Protein AF-A0A932K845-F1 (afdb_monomer)

Nearest PDB structures (foldseek):
  6s3l-assembly1_K  TM=4.499E-01  e=7.047E+00  Vibrio mimicus CAIM 602

pLDDT: mean 85.6, std 12.51, range [45.97, 95.94]

Foldseek 3Di:
DVLVVVLVVVCVVVLVVLLVVQLVVQCPDPVVVVCVVVVHDPVCCVPVPSVVSSVVVSVVVVVVSVVVVVVVQQVCVVVVNHDPPPDDDPND

Structure (mmCIF, N/CA/C/O backbone):
data_AF-A0A932K845-F1
#
_entry.id   AF-A0A932K845-F1
#
loop_
_atom_site.group_PDB
_atom_site.id
_atom_site.type_symbol
_atom_site.label_atom_id
_atom_site.label_alt_id
_atom_site.label_comp_id
_atom_site.label_asym_id
_atom_site.label_entity_id
_atom_site.label_seq_id
_atom_site.pdbx_PDB_ins_code
_atom_site.Cartn_x
_atom_site.Cartn_y
_atom_site.Cartn_z
_atom_site.occupancy
_atom_site.B_iso_or_equiv
_atom_site.auth_seq_id
_atom_site.auth_comp_id
_atom_site.auth_asym_id
_atom_site.auth_atom_id
_atom_site.pdbx_PDB_model_num
ATOM 1 N N . MET A 1 1 ? 3.537 -1.014 -24.462 1.00 60.38 1 MET A N 1
ATOM 2 C CA . MET A 1 1 ? 2.552 -1.351 -23.403 1.00 60.38 1 MET A CA 1
ATOM 3 C C . MET A 1 1 ? 2.839 -2.683 -22.703 1.00 60.38 1 MET A C 1
ATOM 5 O O . MET A 1 1 ? 2.829 -2.704 -21.482 1.00 60.38 1 MET A O 1
ATOM 9 N N . GLY A 1 2 ? 3.176 -3.766 -23.423 1.00 76.38 2 GLY A N 1
ATOM 10 C CA . GLY A 1 2 ? 3.543 -5.049 -22.792 1.00 76.38 2 GLY A CA 1
ATOM 11 C C . GLY A 1 2 ? 4.715 -4.963 -21.802 1.00 76.38 2 GLY A C 1
ATOM 12 O O . GLY A 1 2 ? 4.627 -5.532 -20.723 1.00 76.38 2 GLY A O 1
ATOM 13 N N . LEU A 1 3 ? 5.758 -4.182 -22.119 1.00 73.88 3 LEU A N 1
ATOM 14 C CA . LEU A 1 3 ? 6.904 -3.967 -21.223 1.00 73.88 3 LEU A CA 1
ATOM 15 C C . LEU A 1 3 ? 6.511 -3.244 -19.922 1.00 73.88 3 LEU A C 1
ATOM 17 O O . LEU A 1 3 ? 6.897 -3.677 -18.846 1.00 73.88 3 LEU A O 1
ATOM 21 N N . ILE A 1 4 ? 5.678 -2.203 -20.014 1.00 75.38 4 ILE A N 1
ATOM 22 C CA . ILE A 1 4 ? 5.164 -1.456 -18.852 1.00 75.38 4 ILE A CA 1
ATOM 23 C C . ILE A 1 4 ? 4.326 -2.375 -17.951 1.00 75.38 4 ILE A C 1
ATOM 25 O O . ILE A 1 4 ? 4.496 -2.388 -16.737 1.00 75.38 4 ILE A O 1
ATOM 29 N N . ILE A 1 5 ? 3.452 -3.194 -18.547 1.00 79.69 5 ILE A N 1
ATOM 30 C CA . ILE A 1 5 ? 2.643 -4.167 -17.802 1.00 79.69 5 ILE A CA 1
ATOM 31 C C . ILE A 1 5 ? 3.538 -5.229 -17.147 1.00 79.69 5 ILE A C 1
ATOM 33 O O . ILE A 1 5 ? 3.318 -5.576 -15.990 1.00 79.69 5 ILE A O 1
ATOM 37 N N . ALA A 1 6 ? 4.562 -5.724 -17.847 1.00 81.00 6 ALA A N 1
ATOM 38 C CA . ALA A 1 6 ? 5.493 -6.715 -17.311 1.00 81.00 6 ALA A CA 1
ATOM 39 C C . ALA A 1 6 ? 6.291 -6.177 -16.111 1.00 81.00 6 ALA A C 1
ATOM 41 O O . ALA A 1 6 ? 6.391 -6.864 -15.094 1.00 81.00 6 ALA A O 1
ATOM 42 N N . LEU A 1 7 ? 6.802 -4.944 -16.201 1.00 80.00 7 LEU A N 1
ATOM 43 C CA . LEU A 1 7 ? 7.502 -4.271 -15.102 1.00 80.00 7 LEU A CA 1
ATOM 44 C C . LEU A 1 7 ? 6.564 -4.027 -13.908 1.00 80.00 7 LEU A C 1
ATOM 46 O O . LEU A 1 7 ? 6.895 -4.390 -12.780 1.00 80.00 7 LEU A O 1
ATOM 50 N N . GLY A 1 8 ? 5.337 -3.559 -14.159 1.00 80.44 8 GLY A N 1
ATOM 51 C CA . GLY A 1 8 ? 4.329 -3.380 -13.111 1.00 80.44 8 GLY A CA 1
ATOM 52 C C . GLY A 1 8 ? 3.953 -4.686 -12.397 1.00 80.44 8 GLY A C 1
ATOM 53 O O . GLY A 1 8 ? 3.870 -4.731 -11.167 1.00 80.44 8 GLY A O 1
ATOM 54 N N . ILE A 1 9 ? 3.783 -5.786 -13.141 1.00 85.88 9 ILE A N 1
ATOM 55 C CA . ILE A 1 9 ? 3.522 -7.111 -12.556 1.00 85.88 9 ILE A CA 1
ATOM 56 C C . ILE A 1 9 ? 4.714 -7.569 -11.711 1.00 85.88 9 ILE A C 1
ATOM 58 O O . ILE A 1 9 ? 4.510 -8.058 -10.598 1.00 85.88 9 ILE A O 1
ATOM 62 N N . ALA A 1 10 ? 5.946 -7.359 -12.179 1.00 86.69 10 ALA A N 1
ATOM 63 C CA . ALA A 1 10 ? 7.152 -7.737 -11.444 1.00 86.69 10 ALA A CA 1
ATOM 64 C C . ALA A 1 10 ? 7.245 -7.064 -10.061 1.00 86.69 10 ALA A C 1
ATOM 66 O O . ALA A 1 10 ? 7.768 -7.663 -9.121 1.00 86.69 10 ALA A O 1
ATOM 67 N N . GLN A 1 11 ? 6.671 -5.868 -9.904 1.00 85.75 11 GLN A N 1
ATOM 68 C CA . GLN A 1 11 ? 6.667 -5.120 -8.642 1.00 85.75 11 GLN A CA 1
ATOM 69 C C . GLN A 1 11 ? 5.506 -5.470 -7.704 1.00 85.75 11 GLN A C 1
ATOM 71 O O . GLN A 1 11 ? 5.504 -5.072 -6.534 1.00 85.75 11 GLN A O 1
ATOM 76 N N . THR A 1 12 ? 4.540 -6.267 -8.168 1.00 87.94 12 THR A N 1
ATOM 77 C CA . THR A 1 12 ? 3.365 -6.674 -7.380 1.00 87.94 12 THR A CA 1
ATOM 78 C C . THR A 1 12 ? 3.736 -7.324 -6.038 1.00 87.94 12 THR A C 1
ATOM 80 O O . THR A 1 12 ? 3.170 -6.914 -5.023 1.00 87.94 12 THR A O 1
ATOM 83 N N . PRO A 1 13 ? 4.700 -8.266 -5.949 1.00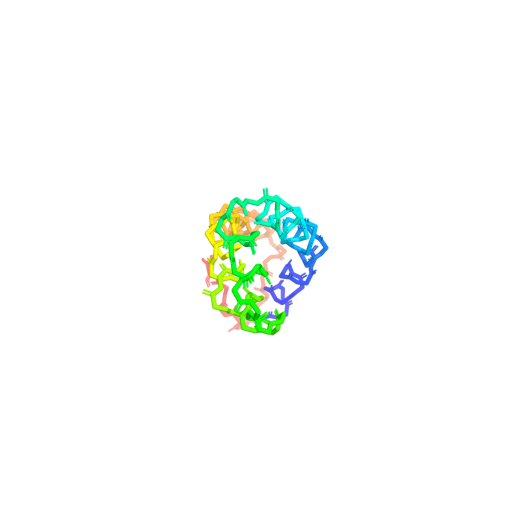 90.88 13 PRO A N 1
ATOM 84 C CA . PRO A 1 13 ? 5.065 -8.888 -4.673 1.00 90.88 13 PRO A CA 1
ATOM 85 C C . PRO A 1 13 ? 5.655 -7.890 -3.669 1.00 90.88 13 PRO A C 1
ATOM 87 O O . PRO A 1 13 ? 5.349 -7.946 -2.476 1.00 90.88 13 PRO A O 1
ATOM 90 N N . THR A 1 14 ? 6.476 -6.952 -4.148 1.00 90.06 14 THR A N 1
ATOM 91 C CA . THR A 1 14 ? 7.098 -5.909 -3.321 1.00 90.06 14 THR A CA 1
ATOM 92 C C . THR A 1 14 ? 6.041 -4.965 -2.759 1.00 90.06 14 THR A C 1
ATOM 94 O O . THR A 1 14 ? 6.008 -4.730 -1.549 1.00 90.06 14 THR A O 1
ATOM 97 N N . ASN A 1 15 ? 5.129 -4.496 -3.612 1.00 89.56 15 ASN A N 1
ATOM 98 C CA . ASN A 1 15 ? 4.031 -3.619 -3.211 1.00 89.56 15 ASN A CA 1
ATOM 99 C C . ASN A 1 15 ? 3.054 -4.334 -2.267 1.00 89.56 15 ASN A C 1
ATOM 101 O O . ASN A 1 15 ? 2.642 -3.759 -1.263 1.00 89.56 15 ASN A O 1
ATOM 105 N N . ALA A 1 16 ? 2.741 -5.610 -2.510 1.00 90.75 16 ALA A N 1
ATOM 106 C CA . ALA A 1 16 ? 1.901 -6.408 -1.616 1.00 90.75 16 ALA A CA 1
ATOM 107 C C . ALA A 1 16 ? 2.532 -6.570 -0.225 1.00 90.75 16 ALA A C 1
ATOM 109 O O . ALA A 1 16 ? 1.846 -6.448 0.793 1.00 90.75 16 ALA A O 1
ATOM 110 N N . ARG A 1 17 ? 3.850 -6.802 -0.160 1.00 94.06 17 ARG A N 1
ATOM 111 C CA . ARG A 1 17 ? 4.588 -6.870 1.108 1.00 94.06 17 ARG A CA 1
ATOM 112 C C . ARG A 1 17 ? 4.569 -5.531 1.844 1.00 94.06 17 ARG A C 1
ATOM 114 O O . ARG A 1 17 ? 4.364 -5.531 3.055 1.00 94.06 17 ARG A O 1
ATOM 121 N N . LEU A 1 18 ? 4.750 -4.421 1.125 1.00 93.50 18 LEU A N 1
ATOM 122 C CA . 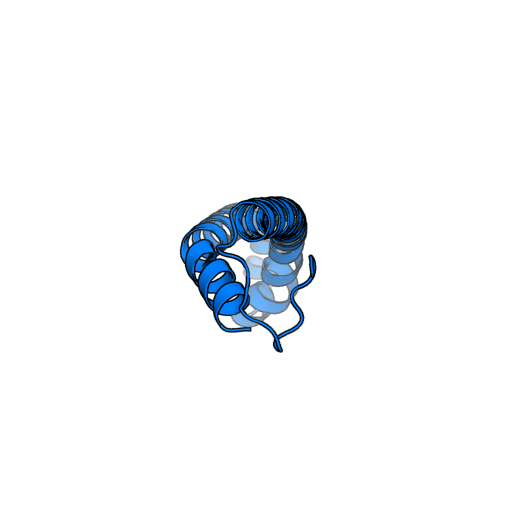LEU A 1 18 ? 4.674 -3.072 1.687 1.00 93.50 18 LEU A CA 1
ATOM 123 C C . LEU A 1 18 ? 3.297 -2.821 2.309 1.00 93.50 18 LEU A C 1
ATOM 125 O O . LEU A 1 18 ? 3.216 -2.509 3.492 1.00 93.50 18 LEU A O 1
ATOM 129 N N . VAL A 1 19 ? 2.226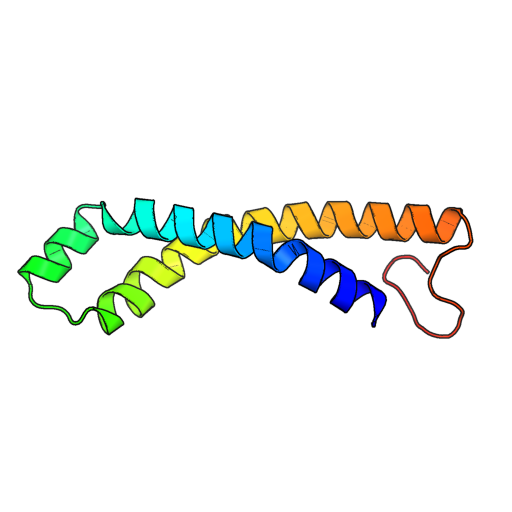 -3.045 1.543 1.00 93.50 19 VAL A N 1
ATOM 130 C CA . VAL A 1 19 ? 0.843 -2.872 2.013 1.00 93.50 19 VAL A CA 1
ATOM 131 C C . VAL A 1 19 ? 0.571 -3.734 3.232 1.00 93.50 19 VAL A C 1
ATOM 133 O O . VAL A 1 19 ? 0.026 -3.244 4.213 1.00 93.50 19 VAL A O 1
ATOM 136 N N . ARG A 1 20 ? 0.980 -5.006 3.213 1.00 94.06 20 ARG A N 1
ATOM 137 C CA . ARG A 1 20 ? 0.806 -5.896 4.364 1.00 94.06 20 ARG A CA 1
ATOM 138 C C . ARG A 1 20 ? 1.502 -5.348 5.612 1.00 94.06 20 ARG A C 1
ATOM 140 O O . ARG A 1 20 ? 0.911 -5.388 6.685 1.00 94.06 20 ARG A O 1
ATOM 147 N N . GLY A 1 21 ? 2.727 -4.841 5.476 1.00 94.81 21 GLY A N 1
ATOM 148 C CA . GLY A 1 21 ? 3.458 -4.207 6.575 1.00 94.81 21 GLY A CA 1
ATOM 149 C C . GLY A 1 21 ? 2.752 -2.955 7.094 1.00 94.81 21 GLY A C 1
ATOM 150 O O . GLY A 1 21 ? 2.556 -2.824 8.299 1.00 94.81 21 GLY A O 1
ATOM 151 N N . SER A 1 22 ? 2.300 -2.080 6.192 1.00 94.25 22 SER A N 1
ATOM 152 C CA . SER A 1 22 ? 1.538 -0.879 6.546 1.00 94.25 22 SER A CA 1
ATOM 153 C C . SER A 1 22 ? 0.237 -1.222 7.262 1.00 94.25 22 SER A C 1
ATOM 155 O O . SER A 1 22 ? -0.047 -0.631 8.291 1.00 94.25 22 SER A O 1
ATOM 157 N N . VAL A 1 23 ? -0.510 -2.222 6.789 1.00 94.88 23 VAL A N 1
ATOM 158 C CA . VAL A 1 23 ? -1.745 -2.682 7.439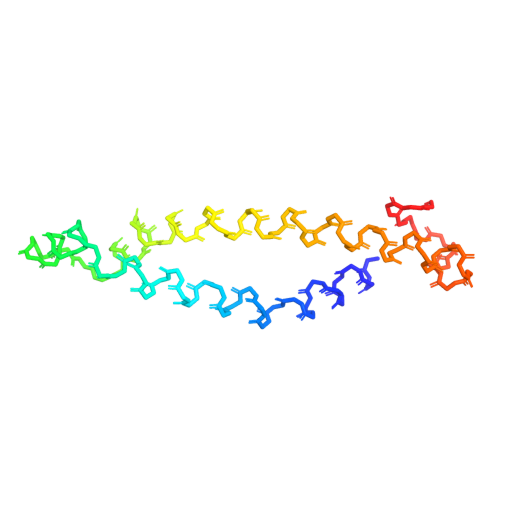 1.00 94.88 23 VAL A CA 1
ATOM 159 C C . VAL A 1 23 ? -1.467 -3.201 8.846 1.00 94.88 23 VAL A C 1
ATOM 161 O O . VAL A 1 23 ? -2.216 -2.871 9.758 1.00 94.88 23 VAL A O 1
ATOM 164 N N . LEU A 1 24 ? -0.418 -4.007 9.044 1.00 94.88 24 LEU A N 1
ATOM 165 C CA . LEU A 1 24 ? -0.064 -4.507 10.378 1.00 94.88 24 LEU A CA 1
ATOM 166 C C . LEU A 1 24 ? 0.268 -3.357 11.335 1.00 94.88 24 LEU A C 1
ATOM 168 O O . LEU A 1 24 ? -0.275 -3.327 12.432 1.00 94.88 24 LEU A O 1
ATOM 172 N N . ALA A 1 25 ? 1.068 -2.387 10.889 1.00 94.56 25 ALA A N 1
ATOM 173 C CA . ALA A 1 25 ? 1.407 -1.212 11.689 1.00 94.56 25 ALA A CA 1
ATOM 174 C C . ALA A 1 25 ? 0.186 -0.325 11.982 1.00 94.56 25 ALA A C 1
ATOM 176 O O . ALA A 1 25 ? 0.048 0.214 13.074 1.00 94.56 25 ALA A O 1
ATOM 177 N N . GLU A 1 26 ? -0.713 -0.166 11.011 1.00 94.94 26 GLU A N 1
ATOM 178 C CA . GLU A 1 26 ? -1.896 0.679 11.153 1.00 94.94 26 GLU A CA 1
ATOM 179 C C . GLU A 1 26 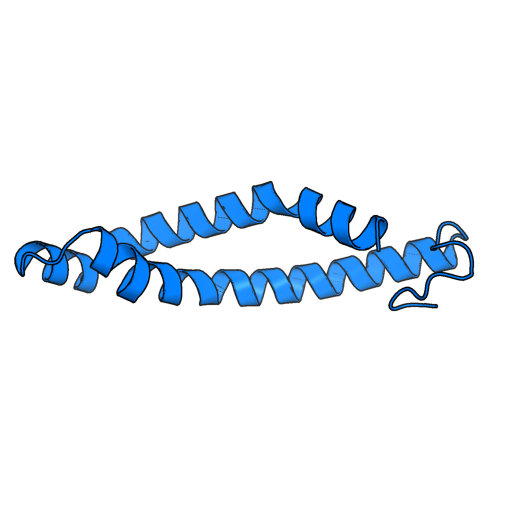? -2.929 0.068 12.104 1.00 94.94 26 GLU A C 1
ATOM 181 O O . GLU A 1 26 ? -3.583 0.786 12.855 1.00 94.94 26 GLU A O 1
ATOM 186 N N . ARG A 1 27 ? -3.047 -1.266 12.106 1.00 93.06 27 ARG A N 1
ATOM 187 C CA . ARG A 1 27 ? -3.964 -2.016 12.976 1.00 93.06 27 ARG A CA 1
ATOM 188 C C . ARG A 1 27 ? -3.633 -1.927 14.463 1.00 93.06 27 ARG A C 1
ATOM 190 O O . ARG A 1 27 ? -4.525 -2.181 15.263 1.00 93.06 27 ARG A O 1
ATOM 197 N N . GLU A 1 28 ? -2.391 -1.611 14.815 1.00 94.50 28 GLU A N 1
ATOM 198 C CA . GLU A 1 28 ? -1.925 -1.488 16.203 1.00 94.50 28 GLU A CA 1
ATOM 199 C C . GLU A 1 28 ? -2.073 -0.062 16.762 1.00 94.50 28 GLU A C 1
ATOM 201 O O . GLU A 1 28 ? -1.642 0.206 17.878 1.00 94.50 28 GLU A O 1
ATOM 206 N N . LYS A 1 29 ? -2.666 0.872 16.005 1.00 95.25 29 LYS A N 1
ATOM 207 C CA . LYS A 1 29 ? -2.837 2.263 16.444 1.00 95.25 29 LYS A CA 1
ATOM 208 C C . LYS A 1 29 ? -4.108 2.470 17.268 1.00 95.25 29 LYS A C 1
ATOM 210 O O . LYS A 1 29 ? -5.167 1.938 16.937 1.00 95.25 29 LYS A O 1
ATOM 215 N N . ASP A 1 30 ? -4.026 3.379 18.239 1.00 95.31 30 ASP A N 1
ATOM 216 C CA . ASP A 1 30 ? -5.095 3.712 19.196 1.00 95.31 30 ASP A CA 1
ATOM 217 C C . ASP A 1 30 ? -6.443 4.047 18.545 1.00 95.31 30 ASP A C 1
ATOM 219 O O . ASP A 1 30 ? -7.498 3.722 19.083 1.00 95.31 30 ASP A O 1
ATOM 223 N N . TYR A 1 31 ? -6.444 4.689 17.372 1.00 93.75 31 TYR A N 1
ATOM 224 C CA . TYR A 1 31 ? -7.696 5.041 16.703 1.00 93.75 31 TYR A CA 1
ATOM 225 C C . TYR A 1 31 ? -8.439 3.801 16.171 1.00 93.75 31 TYR A C 1
ATOM 227 O O . TYR A 1 31 ? -9.668 3.801 16.132 1.00 93.75 31 TYR A O 1
ATOM 235 N N . VAL A 1 32 ? -7.714 2.742 15.781 1.00 95.25 32 VAL A N 1
ATOM 236 C CA . VAL A 1 32 ? -8.313 1.468 15.356 1.00 95.25 32 VAL A CA 1
ATOM 237 C C . VAL A 1 32 ? -8.895 0.760 16.571 1.00 95.25 32 VAL A C 1
ATOM 239 O O . VAL A 1 32 ? -10.014 0.252 16.511 1.00 95.25 32 VAL A O 1
ATOM 242 N N . GLU A 1 33 ? -8.167 0.761 17.687 1.00 94.12 33 GLU A N 1
ATOM 243 C CA . GLU A 1 33 ? -8.640 0.190 18.947 1.00 94.12 33 GLU A CA 1
ATOM 244 C C . GLU A 1 33 ? -9.898 0.912 19.456 1.00 94.12 33 GLU A C 1
ATOM 246 O O . GLU A 1 33 ? -10.897 0.266 19.774 1.00 94.12 33 GLU A O 1
ATOM 251 N N . ALA A 1 34 ? -9.916 2.246 19.421 1.00 94.12 34 ALA A N 1
ATOM 252 C CA . ALA A 1 34 ? -11.084 3.049 19.778 1.00 94.12 34 ALA A CA 1
ATOM 253 C C . ALA A 1 34 ? -12.311 2.728 18.904 1.00 94.12 34 ALA A C 1
ATOM 255 O O . ALA A 1 34 ? -13.430 2.598 19.410 1.00 94.12 34 ALA A O 1
ATOM 256 N N . SER A 1 35 ? -12.111 2.541 17.598 1.00 93.62 35 SER A N 1
ATOM 257 C CA . SER A 1 35 ? -13.165 2.125 16.666 1.00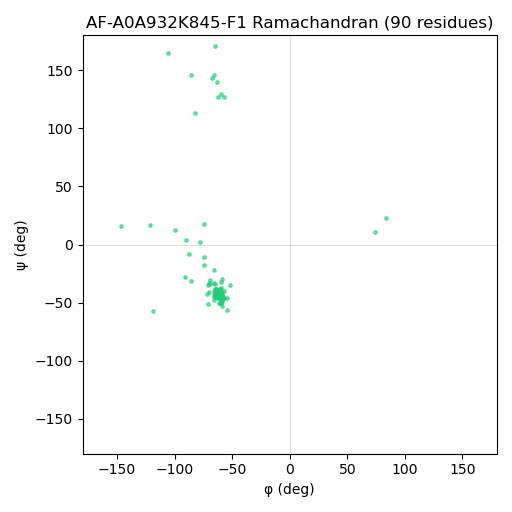 93.62 35 SER A CA 1
ATOM 258 C C . SER A 1 35 ? -13.716 0.732 16.961 1.00 93.62 35 SER A C 1
ATOM 260 O O . SER A 1 35 ? -14.929 0.518 16.885 1.00 93.62 35 SER A O 1
ATOM 262 N N . LEU A 1 36 ? -12.852 -0.208 17.353 1.00 93.88 36 LEU A N 1
ATOM 263 C CA . LEU A 1 36 ? -13.268 -1.548 17.770 1.00 93.88 36 LEU A CA 1
ATOM 264 C C . LEU A 1 36 ? -14.106 -1.503 19.055 1.00 93.88 36 LEU A C 1
ATOM 266 O O . LEU A 1 36 ? -15.143 -2.161 19.119 1.00 93.88 36 LEU A O 1
ATOM 270 N N . VAL A 1 37 ? -13.713 -0.692 20.043 1.00 95.38 37 VAL A N 1
ATOM 271 C CA . VAL A 1 37 ? -14.472 -0.499 21.297 1.00 95.38 37 VAL A CA 1
ATOM 272 C C . VAL A 1 37 ? -15.833 0.153 21.039 1.00 95.38 37 VAL A C 1
ATOM 274 O O . VAL A 1 37 ? -16.819 -0.186 21.690 1.00 95.38 37 VAL A O 1
ATOM 277 N N . THR A 1 38 ? -15.910 1.046 20.052 1.00 94.44 38 THR A N 1
ATOM 278 C CA . THR A 1 38 ? -17.157 1.715 19.642 1.00 94.44 38 THR A CA 1
ATOM 279 C C . THR A 1 38 ? -18.098 0.780 18.860 1.00 94.44 38 THR A C 1
ATOM 281 O O . THR A 1 38 ? -19.269 1.100 18.659 1.00 94.44 38 THR A O 1
ATOM 284 N N . GLY A 1 39 ? -17.624 -0.403 18.453 1.00 94.06 39 GLY A N 1
ATOM 285 C CA . GLY A 1 39 ? -18.420 -1.400 17.735 1.00 94.06 39 GLY A CA 1
ATOM 286 C C . GLY A 1 39 ? -18.496 -1.166 16.225 1.00 94.06 39 GLY A C 1
ATOM 287 O O . GLY A 1 39 ? -19.435 -1.631 15.575 1.00 94.06 39 GLY A O 1
ATOM 288 N N . GLU A 1 40 ? -17.533 -0.450 15.640 1.00 95.81 40 GLU A N 1
ATOM 289 C CA . GLU A 1 40 ? -17.483 -0.264 14.191 1.00 95.81 40 GLU A CA 1
ATOM 290 C C . GLU A 1 40 ? -17.174 -1.582 13.461 1.00 95.81 40 GLU A C 1
ATOM 292 O O . GLU A 1 40 ? -16.387 -2.418 13.908 1.00 95.81 40 GLU A O 1
ATOM 297 N N . SER A 1 41 ? -17.791 -1.778 12.292 1.00 95.75 41 SER A N 1
ATOM 298 C CA . SER A 1 41 ? -17.550 -2.985 11.494 1.00 95.75 41 SER A CA 1
ATOM 299 C C . SER A 1 41 ? -16.107 -3.045 10.977 1.00 95.75 41 SER A C 1
ATOM 301 O O . SER A 1 41 ? -15.530 -2.030 10.581 1.00 95.75 41 SER A O 1
ATOM 303 N N . GLN A 1 42 ? -15.539 -4.251 10.870 1.00 93.50 42 GLN A N 1
ATOM 304 C CA . GLN A 1 42 ? -14.178 -4.418 10.341 1.00 93.50 42 GLN A CA 1
ATOM 305 C C . GLN A 1 42 ? -14.023 -3.895 8.907 1.00 93.50 42 GLN A C 1
ATOM 307 O O . GLN A 1 42 ? -12.966 -3.379 8.555 1.00 93.50 42 GLN A O 1
ATOM 312 N N . LEU A 1 43 ? -15.076 -3.988 8.086 1.00 95.81 43 LEU A N 1
ATOM 313 C CA . LEU A 1 43 ? -15.079 -3.427 6.733 1.00 95.81 43 LEU A CA 1
ATOM 314 C C . LEU A 1 43 ? -14.982 -1.899 6.765 1.00 95.81 43 LEU A C 1
ATOM 316 O O . LEU A 1 43 ? -14.224 -1.319 5.991 1.00 95.81 43 LEU A O 1
ATOM 320 N N . TYR A 1 44 ? -15.704 -1.249 7.678 1.00 95.50 44 TYR A N 1
ATOM 321 C CA . TYR A 1 44 ? -15.613 0.196 7.850 1.00 95.50 44 TYR A CA 1
ATOM 322 C C . TYR A 1 44 ? -14.194 0.620 8.247 1.00 95.50 44 TYR A C 1
ATOM 324 O O . TYR A 1 44 ? -13.604 1.457 7.570 1.00 95.50 44 TYR A O 1
ATOM 332 N N . ILE A 1 45 ? -13.607 -0.019 9.262 1.00 95.75 45 ILE A N 1
ATOM 333 C CA . ILE A 1 45 ? -12.233 0.255 9.713 1.00 95.75 45 ILE A CA 1
ATOM 334 C C . ILE A 1 45 ? -11.235 0.039 8.563 1.00 95.75 45 ILE A C 1
ATOM 336 O O . ILE A 1 45 ? -10.392 0.897 8.286 1.00 95.75 45 ILE A O 1
ATOM 340 N N . ALA A 1 46 ? -11.366 -1.071 7.830 1.00 94.50 46 ALA A N 1
ATOM 341 C CA . ALA A 1 46 ? -10.482 -1.406 6.719 1.00 94.50 46 ALA A CA 1
ATOM 342 C C . ALA A 1 46 ? -10.520 -0.360 5.595 1.00 94.50 46 ALA A C 1
ATOM 344 O O . ALA A 1 46 ? -9.468 0.115 5.177 1.00 94.50 46 ALA A O 1
ATOM 345 N N . PHE A 1 47 ? -11.704 0.022 5.110 1.00 95.94 47 PHE A N 1
ATOM 346 C CA . PHE A 1 47 ? -11.831 0.916 3.951 1.00 95.94 47 PHE A CA 1
ATOM 347 C C . PHE A 1 47 ? -11.770 2.404 4.298 1.00 95.94 47 PHE A C 1
ATOM 349 O O . PHE A 1 47 ? -11.321 3.199 3.475 1.00 95.94 47 PHE A O 1
ATOM 356 N N . ARG A 1 48 ? -12.238 2.803 5.484 1.00 95.12 48 ARG A N 1
ATOM 357 C CA . ARG A 1 48 ? -12.324 4.213 5.891 1.00 95.12 48 ARG A CA 1
ATOM 358 C C . ARG A 1 48 ? -11.071 4.692 6.612 1.00 95.12 48 ARG A C 1
ATOM 360 O O . ARG A 1 48 ? -10.776 5.880 6.545 1.00 95.12 48 ARG A O 1
ATOM 367 N N . GLN A 1 49 ? -10.356 3.795 7.289 1.00 94.06 49 GLN A N 1
ATOM 368 C CA . GLN A 1 49 ? -9.224 4.167 8.134 1.00 94.06 49 GLN A CA 1
ATOM 369 C C . GLN A 1 49 ? -7.918 3.539 7.650 1.00 94.06 49 GLN A C 1
ATOM 371 O O . GLN A 1 49 ? -6.986 4.258 7.303 1.00 94.06 49 GLN A O 1
ATOM 376 N N . ILE A 1 50 ? -7.847 2.211 7.546 1.00 94.94 50 ILE A N 1
ATOM 377 C CA . ILE A 1 50 ? -6.585 1.522 7.240 1.00 94.94 50 ILE A CA 1
ATOM 378 C C . ILE A 1 50 ? -6.159 1.753 5.787 1.00 94.94 50 ILE A C 1
ATOM 380 O O . ILE A 1 50 ? -5.022 2.150 5.534 1.00 94.94 50 ILE A O 1
ATOM 384 N N . LEU A 1 51 ? -7.057 1.523 4.823 1.00 93.44 51 LEU A N 1
ATOM 385 C CA . LEU A 1 51 ? -6.746 1.613 3.396 1.00 93.44 51 LEU A CA 1
ATOM 386 C C . LEU A 1 51 ? -6.231 3.010 3.001 1.00 93.44 51 LEU A C 1
ATOM 388 O O . LEU A 1 51 ? -5.159 3.063 2.399 1.00 93.44 51 LEU A O 1
ATOM 392 N N . PRO A 1 52 ? -6.887 4.131 3.370 1.00 93.31 52 PRO A N 1
ATOM 393 C CA . PRO A 1 52 ? -6.380 5.466 3.054 1.00 93.31 52 PRO A CA 1
ATOM 394 C C . PRO A 1 52 ? -5.001 5.748 3.661 1.00 93.31 52 PRO A C 1
ATOM 396 O O . PRO A 1 52 ? -4.154 6.334 2.993 1.00 93.31 52 PRO A O 1
ATOM 399 N N . ASN A 1 53 ? -4.735 5.282 4.886 1.00 94.06 53 ASN A N 1
ATOM 400 C CA . ASN A 1 53 ? -3.429 5.461 5.529 1.00 94.06 53 ASN A CA 1
ATOM 401 C C . ASN A 1 53 ? -2.326 4.613 4.872 1.00 94.06 53 ASN A C 1
ATOM 403 O O . ASN A 1 53 ? -1.183 5.056 4.759 1.00 94.06 53 ASN A O 1
ATOM 407 N N . CYS A 1 54 ? -2.668 3.428 4.359 1.00 93.69 54 CYS A N 1
ATOM 408 C CA . CYS A 1 54 ? -1.739 2.571 3.621 1.00 93.69 54 CYS A CA 1
ATOM 409 C C . CYS A 1 54 ? -1.436 3.078 2.197 1.00 93.69 54 CYS A C 1
ATOM 411 O O . CYS A 1 54 ? -0.433 2.666 1.612 1.00 93.69 54 CYS A O 1
ATOM 413 N N . LEU A 1 55 ? -2.258 3.970 1.626 1.00 92.50 55 LEU A N 1
ATOM 414 C CA . LEU A 1 55 ? -1.997 4.560 0.305 1.00 92.50 55 LEU A CA 1
ATOM 415 C C . LEU A 1 55 ? -0.792 5.506 0.316 1.00 92.50 55 LEU A C 1
ATOM 417 O O . LEU A 1 55 ? -0.053 5.545 -0.663 1.00 92.50 55 LEU A O 1
ATOM 421 N N . SER A 1 56 ? -0.551 6.222 1.415 1.00 92.88 56 SER A N 1
ATOM 422 C CA . SER A 1 56 ? 0.582 7.149 1.545 1.00 92.88 56 SER A CA 1
ATOM 423 C C . SER A 1 56 ? 1.942 6.495 1.241 1.00 92.88 56 SER A C 1
ATOM 425 O O . SER A 1 56 ? 2.626 6.957 0.323 1.00 92.88 56 SER A O 1
ATOM 427 N N . PRO A 1 57 ? 2.354 5.402 1.920 1.00 91.81 57 PRO A N 1
ATOM 428 C CA . PRO A 1 57 ? 3.615 4.730 1.599 1.00 91.81 57 PRO A CA 1
ATOM 429 C C . PRO A 1 57 ? 3.611 4.094 0.202 1.00 91.81 57 PRO A C 1
ATOM 431 O O . PRO A 1 57 ? 4.644 4.089 -0.466 1.00 91.81 57 PRO A O 1
ATOM 434 N N . LEU A 1 58 ? 2.461 3.607 -0.275 1.00 91.19 58 LEU A N 1
ATOM 435 C CA . LEU A 1 58 ? 2.318 3.056 -1.625 1.00 91.19 58 LEU A CA 1
ATOM 436 C C . LEU A 1 58 ? 2.595 4.094 -2.717 1.00 91.19 58 LEU A C 1
ATOM 438 O O . LEU A 1 58 ? 3.291 3.787 -3.683 1.00 91.19 58 LEU A O 1
ATOM 442 N N . ILE A 1 59 ? 2.065 5.311 -2.582 1.00 92.06 59 ILE A N 1
ATOM 443 C CA . ILE A 1 59 ? 2.254 6.397 -3.555 1.00 92.06 59 ILE A CA 1
ATOM 444 C C . ILE A 1 59 ? 3.726 6.812 -3.602 1.00 92.06 59 ILE A C 1
ATOM 446 O O . ILE A 1 59 ? 4.300 6.950 -4.686 1.00 92.06 59 ILE A O 1
ATOM 450 N N . ILE A 1 60 ? 4.358 6.949 -2.434 1.00 94.25 60 ILE A N 1
ATOM 451 C CA . ILE A 1 60 ? 5.789 7.260 -2.329 1.00 94.25 60 ILE A CA 1
ATOM 452 C C . ILE A 1 60 ? 6.612 6.170 -3.025 1.00 94.25 60 ILE A C 1
ATOM 454 O O . ILE A 1 60 ? 7.428 6.473 -3.896 1.00 94.25 60 ILE A O 1
ATOM 458 N N . GLN A 1 61 ? 6.357 4.897 -2.706 1.00 91.06 61 GLN A N 1
ATOM 459 C CA . GLN A 1 61 ? 7.067 3.775 -3.318 1.00 91.06 61 GLN A CA 1
ATOM 460 C C . GLN A 1 61 ? 6.849 3.718 -4.832 1.00 91.06 61 GLN A C 1
ATOM 462 O O . GLN A 1 61 ? 7.808 3.534 -5.578 1.00 91.06 61 GLN A O 1
ATOM 467 N N . SER A 1 62 ? 5.614 3.921 -5.292 1.00 89.62 62 SER A N 1
ATOM 468 C CA . SER A 1 62 ? 5.278 3.921 -6.720 1.00 89.62 62 SER A CA 1
ATOM 469 C C . SER A 1 62 ? 6.040 5.008 -7.473 1.00 89.62 62 SER A C 1
ATOM 471 O O . SER A 1 62 ? 6.520 4.768 -8.575 1.00 89.62 62 SER A O 1
ATOM 473 N N . THR A 1 63 ? 6.219 6.178 -6.857 1.00 91.69 63 THR A N 1
ATOM 474 C CA . THR A 1 63 ? 6.975 7.293 -7.442 1.00 91.69 63 THR A CA 1
ATOM 475 C C . THR A 1 63 ? 8.456 6.940 -7.607 1.00 91.69 63 THR A C 1
ATOM 477 O O . THR A 1 63 ? 9.037 7.165 -8.668 1.00 91.69 63 THR A O 1
ATOM 480 N N . ILE A 1 64 ? 9.061 6.330 -6.583 1.00 92.00 64 ILE A N 1
ATOM 481 C CA . ILE A 1 64 ? 10.458 5.865 -6.623 1.00 92.00 64 ILE A CA 1
ATOM 482 C C . ILE A 1 64 ? 10.640 4.785 -7.698 1.00 92.00 64 ILE A C 1
ATOM 484 O O . ILE A 1 64 ? 11.587 4.825 -8.489 1.00 92.00 64 ILE A O 1
ATOM 488 N N . THR A 1 65 ? 9.721 3.820 -7.731 1.00 89.38 65 THR A N 1
ATOM 489 C CA . THR A 1 65 ? 9.737 2.718 -8.693 1.00 89.38 65 THR A CA 1
ATOM 490 C C . THR A 1 65 ? 9.615 3.233 -10.119 1.00 89.38 65 THR A C 1
ATOM 492 O O . THR A 1 65 ? 10.419 2.850 -10.962 1.00 89.38 65 THR A O 1
ATOM 495 N N . LEU A 1 66 ? 8.688 4.158 -10.373 1.00 87.88 66 LEU A N 1
ATOM 496 C CA . LEU A 1 66 ? 8.498 4.771 -11.684 1.00 87.88 66 LEU A CA 1
ATOM 497 C C . LEU A 1 66 ? 9.777 5.464 -12.169 1.00 87.88 66 LEU A C 1
ATOM 499 O O . LEU A 1 66 ? 10.190 5.255 -13.307 1.00 87.88 66 LEU A O 1
ATOM 503 N N . GLY A 1 67 ? 10.453 6.230 -11.305 1.00 89.38 67 GLY A N 1
ATOM 504 C CA . GLY A 1 67 ? 11.727 6.865 -11.657 1.00 89.38 67 GLY A CA 1
ATOM 505 C C . GLY A 1 67 ? 12.801 5.852 -12.065 1.00 89.38 67 GLY A C 1
ATOM 506 O O . GLY A 1 67 ? 13.518 6.057 -13.042 1.00 89.38 67 GLY A O 1
ATOM 507 N N . THR A 1 68 ? 12.871 4.723 -11.360 1.00 88.38 68 THR A N 1
ATOM 508 C CA . THR A 1 68 ? 13.824 3.648 -11.669 1.00 88.38 68 THR A CA 1
ATOM 509 C C . THR A 1 68 ? 13.463 2.935 -12.974 1.00 88.38 68 THR A C 1
ATOM 511 O O . THR A 1 68 ? 14.343 2.655 -13.784 1.00 88.38 68 THR A O 1
ATOM 514 N N . GLU A 1 69 ? 12.178 2.676 -13.218 1.00 87.19 69 GLU A N 1
ATOM 515 C CA . GLU A 1 69 ? 11.704 2.035 -14.448 1.00 87.19 69 GLU A CA 1
ATOM 516 C C . GLU A 1 69 ? 11.970 2.887 -15.690 1.00 87.19 69 GLU A C 1
ATOM 518 O O . GLU A 1 69 ? 12.395 2.341 -16.706 1.00 87.19 69 GLU A O 1
ATOM 523 N N . ILE A 1 70 ? 11.817 4.214 -15.607 1.00 86.25 70 ILE A N 1
ATOM 524 C CA . ILE A 1 70 ? 12.182 5.126 -16.704 1.00 86.25 70 ILE A CA 1
ATOM 525 C C . ILE A 1 70 ? 13.672 5.010 -17.038 1.00 86.25 70 ILE A C 1
ATOM 527 O O . ILE A 1 70 ? 14.032 4.931 -18.211 1.00 86.25 70 ILE A O 1
ATOM 531 N N . LEU A 1 71 ? 14.547 4.961 -16.029 1.00 87.88 71 LEU A N 1
ATOM 532 C CA . LEU A 1 71 ? 15.988 4.804 -16.252 1.00 87.88 71 LEU A CA 1
ATOM 533 C C . LEU A 1 71 ? 16.321 3.455 -16.900 1.00 87.88 71 LEU A C 1
ATOM 535 O O . LEU A 1 71 ? 17.160 3.396 -17.797 1.00 87.88 71 LEU A O 1
ATOM 539 N N . VAL A 1 72 ? 15.646 2.381 -16.481 1.00 85.31 72 VAL A N 1
ATOM 540 C CA . VAL A 1 72 ? 15.794 1.049 -17.086 1.00 85.31 72 VAL 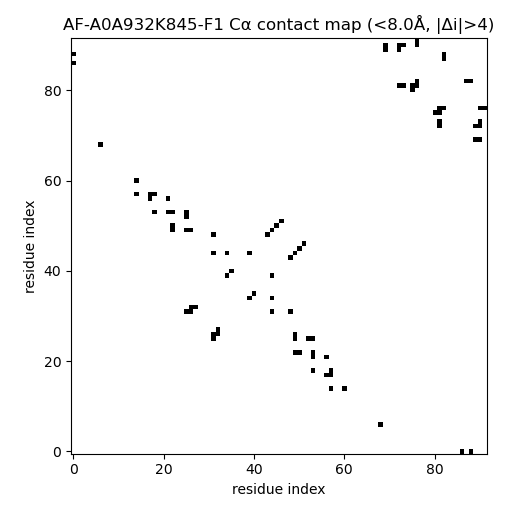A CA 1
ATOM 541 C C . VAL A 1 72 ? 15.334 1.059 -18.544 1.00 85.31 72 VAL A C 1
ATOM 543 O O . VAL A 1 72 ? 16.050 0.559 -19.408 1.00 85.31 72 VAL A O 1
ATOM 546 N N . LEU A 1 73 ? 14.183 1.666 -18.838 1.00 81.94 73 LEU A N 1
ATOM 547 C CA . LEU A 1 73 ? 13.671 1.844 -20.200 1.00 81.94 73 LEU A CA 1
ATOM 548 C C . LEU A 1 73 ? 14.653 2.628 -21.079 1.00 81.94 73 LEU A C 1
ATOM 550 O O . LEU A 1 73 ? 14.985 2.175 -22.173 1.00 81.94 73 LEU A O 1
ATOM 554 N N . ALA A 1 74 ? 15.177 3.750 -20.584 1.00 83.88 74 ALA A N 1
ATOM 555 C CA . ALA A 1 74 ? 16.160 4.557 -21.302 1.00 83.88 74 ALA A CA 1
ATOM 556 C C . ALA A 1 74 ? 17.461 3.779 -21.571 1.00 83.88 74 ALA A C 1
ATOM 558 O O . ALA A 1 74 ? 17.997 3.835 -22.677 1.00 83.88 74 ALA A O 1
ATOM 559 N N . ALA A 1 75 ? 17.946 3.005 -20.595 1.00 85.31 75 ALA A N 1
ATOM 560 C CA . ALA A 1 75 ? 19.123 2.155 -20.763 1.00 85.31 75 ALA A CA 1
ATOM 561 C C . ALA A 1 75 ? 18.895 1.041 -21.801 1.00 85.31 75 ALA A C 1
ATOM 563 O O . ALA A 1 75 ? 19.776 0.772 -22.616 1.00 85.31 75 ALA A O 1
ATOM 564 N N . LEU A 1 76 ? 17.712 0.417 -21.812 1.00 83.06 76 LEU A N 1
ATOM 565 C CA . LEU A 1 76 ? 17.341 -0.591 -22.812 1.00 83.06 76 LEU A CA 1
ATOM 566 C C . LEU A 1 76 ? 17.233 0.014 -24.216 1.00 83.06 76 LEU A C 1
ATOM 568 O O . LEU A 1 76 ? 17.740 -0.581 -25.167 1.00 83.06 76 LEU A O 1
ATOM 572 N N . SER A 1 77 ? 16.634 1.202 -24.338 1.00 77.75 77 SER A N 1
ATOM 573 C CA . SER A 1 77 ? 16.556 1.956 -25.595 1.00 77.75 77 SER A CA 1
ATOM 574 C C . SER A 1 77 ? 17.950 2.291 -26.133 1.00 77.75 77 SER A C 1
ATOM 576 O O . SER A 1 77 ? 18.257 1.992 -27.287 1.00 77.75 77 SER A O 1
ATOM 578 N N . PHE A 1 78 ? 18.851 2.775 -25.270 1.00 80.44 78 PHE A N 1
ATOM 579 C CA . PHE A 1 78 ? 20.252 3.029 -25.622 1.00 80.44 78 PHE A CA 1
ATOM 580 C C . PHE A 1 78 ? 20.993 1.771 -26.106 1.00 80.44 78 PHE A C 1
ATOM 582 O O . PHE A 1 78 ? 21.790 1.842 -27.038 1.00 80.44 78 PHE A O 1
ATOM 589 N N . LEU A 1 79 ? 20.716 0.607 -25.510 1.00 83.12 79 LEU A N 1
ATOM 590 C CA . LEU A 1 79 ? 21.299 -0.680 -25.908 1.00 83.12 79 LEU A CA 1
ATOM 591 C C . LEU A 1 79 ? 20.653 -1.293 -27.167 1.00 83.12 79 LEU A C 1
ATOM 593 O O . LEU A 1 79 ? 21.032 -2.393 -27.566 1.00 83.12 79 LEU A O 1
ATOM 597 N N . GLY A 1 80 ? 19.681 -0.619 -27.793 1.00 73.81 80 GLY A N 1
ATOM 598 C CA . GLY A 1 80 ? 18.958 -1.124 -28.967 1.00 73.81 80 GLY A CA 1
ATOM 599 C C . GLY A 1 80 ? 17.943 -2.230 -28.652 1.00 73.81 80 GLY A C 1
ATOM 600 O O . GLY A 1 80 ? 17.413 -2.855 -29.567 1.00 73.81 80 GLY A O 1
ATOM 601 N N . LEU A 1 81 ? 17.662 -2.466 -27.367 1.00 72.31 81 LEU A N 1
ATOM 602 C CA . LEU A 1 81 ? 16.649 -3.397 -26.851 1.00 72.31 81 LEU A CA 1
ATOM 603 C C . LEU A 1 81 ? 15.352 -2.668 -26.444 1.00 72.31 81 LEU A C 1
ATOM 605 O O . LEU A 1 81 ? 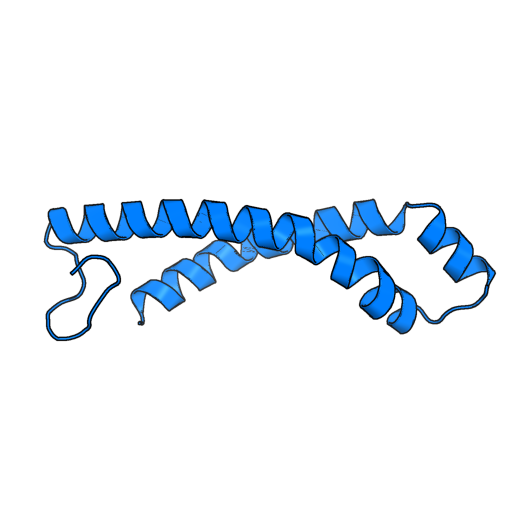14.511 -3.239 -25.748 1.00 72.31 81 LEU A O 1
ATOM 609 N N . GLY A 1 82 ? 15.214 -1.397 -26.843 1.00 64.75 82 GLY A N 1
ATOM 610 C CA . GLY A 1 82 ? 14.002 -0.596 -26.671 1.00 64.75 82 GLY A CA 1
ATOM 611 C C . GLY A 1 82 ? 12.820 -1.141 -27.472 1.00 64.75 82 GLY A C 1
ATOM 612 O O . GLY A 1 82 ? 12.963 -2.057 -28.288 1.00 64.75 82 GLY A O 1
ATOM 613 N N . ALA A 1 83 ? 11.626 -0.598 -27.233 1.00 61.97 83 ALA A N 1
ATOM 614 C CA . ALA A 1 83 ? 10.439 -1.044 -27.953 1.00 61.97 83 ALA A CA 1
ATOM 615 C C . ALA A 1 83 ? 10.621 -0.821 -29.473 1.00 61.97 83 ALA A C 1
ATOM 617 O O . ALA A 1 83 ? 10.988 0.281 -29.882 1.00 61.97 83 ALA A O 1
ATOM 618 N N . PRO A 1 84 ? 10.383 -1.831 -30.337 1.00 55.97 84 PRO A N 1
ATOM 619 C CA . PRO A 1 84 ? 10.511 -1.638 -31.777 1.00 55.97 84 PRO A CA 1
ATOM 620 C C . PRO A 1 84 ? 9.482 -0.595 -32.263 1.00 55.97 84 PRO A C 1
ATOM 622 O O . PRO A 1 84 ? 8.334 -0.616 -31.799 1.00 55.97 84 PRO A O 1
ATOM 625 N N . PRO A 1 85 ? 9.843 0.309 -33.197 1.00 54.25 85 PRO A N 1
ATOM 626 C CA . PRO A 1 85 ? 8.885 1.261 -33.770 1.00 54.25 85 PRO A CA 1
ATOM 627 C C . PRO A 1 85 ? 7.721 0.458 -34.384 1.00 54.25 85 PRO A C 1
ATOM 629 O O . PRO A 1 85 ? 7.999 -0.484 -35.130 1.00 54.25 85 PRO A O 1
ATOM 632 N N . PRO A 1 86 ? 6.435 0.719 -34.046 1.00 57.19 86 PRO A N 1
ATOM 633 C CA . PRO A 1 86 ? 5.797 2.026 -33.859 1.00 57.19 86 PRO A CA 1
ATOM 634 C C . PRO A 1 86 ? 5.187 2.270 -32.462 1.00 57.19 86 PRO A C 1
ATOM 636 O O . PRO A 1 86 ? 4.317 3.128 -32.330 1.00 57.19 86 PRO A O 1
ATOM 639 N N . THR A 1 87 ? 5.543 1.500 -31.427 1.00 59.69 87 THR A N 1
ATOM 640 C CA . THR A 1 87 ? 4.992 1.732 -30.079 1.00 59.69 87 THR A CA 1
ATOM 641 C C . THR A 1 87 ? 5.768 2.837 -29.369 1.00 59.69 87 THR A C 1
ATOM 643 O O . THR A 1 87 ? 6.920 2.577 -29.028 1.00 59.69 87 THR A O 1
ATOM 646 N N . PRO A 1 88 ? 5.163 4.011 -29.094 1.00 54.91 88 PRO A N 1
ATOM 647 C CA . PRO A 1 88 ? 5.816 5.031 -28.288 1.00 54.91 88 PRO A CA 1
ATOM 648 C C . PRO A 1 88 ? 6.059 4.450 -26.900 1.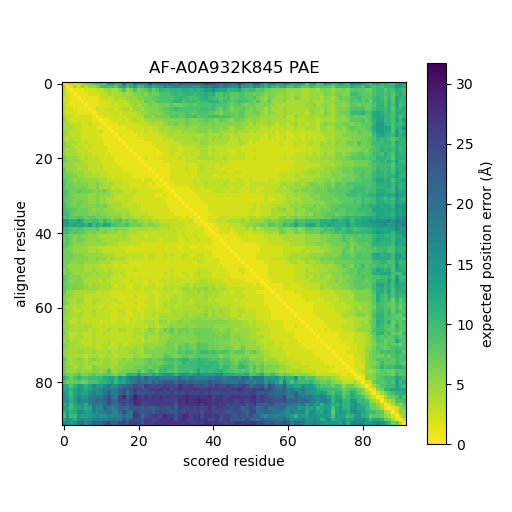00 54.91 88 PRO A C 1
ATOM 650 O O . PRO A 1 88 ? 5.136 3.915 -26.264 1.00 54.91 88 PRO A O 1
ATOM 653 N N . ASP A 1 89 ? 7.297 4.522 -26.444 1.00 61.56 89 ASP A N 1
ATOM 654 C CA . ASP A 1 89 ? 7.627 4.348 -25.042 1.00 61.56 89 ASP A CA 1
ATOM 655 C C . ASP A 1 89 ? 7.970 5.725 -24.460 1.00 61.56 89 ASP A C 1
ATOM 657 O O . ASP A 1 89 ? 8.103 6.712 -25.175 1.00 61.56 89 ASP A O 1
ATOM 661 N N . TRP A 1 90 ? 8.007 5.857 -23.138 1.00 57.66 90 TRP A N 1
ATOM 662 C CA . TRP A 1 90 ? 8.197 7.168 -22.502 1.00 57.66 90 TRP A CA 1
ATOM 663 C C . TRP A 1 90 ? 9.661 7.665 -22.617 1.00 57.66 90 TRP A C 1
ATOM 665 O O . TRP A 1 90 ? 10.065 8.557 -21.872 1.00 57.66 90 TRP A O 1
ATOM 675 N N . GLY A 1 91 ? 10.451 7.083 -23.533 1.00 52.59 91 GLY A N 1
ATOM 676 C CA . GLY A 1 91 ? 11.855 7.370 -23.819 1.00 52.59 91 GLY A CA 1
ATOM 677 C C . GLY A 1 91 ? 12.266 7.209 -25.298 1.00 52.59 91 GLY A C 1
ATOM 678 O O . GLY A 1 91 ? 13.473 7.159 -25.550 1.00 52.59 91 GLY A O 1
ATOM 679 N N . ALA A 1 92 ? 11.320 7.154 -26.250 1.00 45.97 92 ALA A N 1
ATOM 680 C CA . ALA A 1 92 ? 11.533 7.168 -27.706 1.00 45.97 92 ALA A CA 1
ATOM 681 C C . ALA A 1 92 ? 10.294 7.678 -28.466 1.00 45.97 92 ALA A C 1
ATOM 683 O O . ALA A 1 92 ? 9.168 7.196 -28.189 1.00 45.97 92 ALA A O 1
#

Sequence (92 aa):
MGLIIALGIAQTPTNARLVRGSVLAEREKDYVEASLVTGESQLYIAFRQILPNCLSPLIIQSTITLGTEILVLAALSFLGLGAPPPTPDWGA

Secondary structure (DSSP, 8-state):
-HHHHHHHHHHHHHHHHHHHHHHHHHHTSHHHHHHHHTT--HHHIIIIIIHHHHHHHHHHHHHHHHHHHHHHHHHHHHTT-SPPTTS--TT-

Solvent-accessible surface area (backbone atoms only — not comparable to full-atom values): 5295 Å² total; per-residue (Å²): 104,70,64,60,53,52,54,54,58,70,45,43,67,60,52,51,52,49,45,52,53,41,48,58,61,50,62,73,33,69,70,48,51,51,38,52,76,71,65,56,53,69,66,52,48,43,64,73,50,44,46,63,62,37,43,56,63,49,53,55,49,48,53,57,49,50,57,50,50,51,52,52,50,41,52,32,40,74,71,71,67,37,75,66,86,88,58,73,51,103,75,98

Mean predicted aligned error: 6.88 Å

Radius of gyration: 19.01 Å; Cα contacts (8 Å, |Δi|>4): 47; chains: 1; bounding box: 40×16×55 Å